Protein AF-A0A3M1X0P4-F1 (afdb_monomer)

Foldseek 3Di:
DEAPLVLLPPADPLLSVLVVVLVVVCVVVVFHKYWPHFADDQVRQVVCVVVVNHDNPDCSVVRFKTFMDGPVVGDDPPLPPVSLVSSCVSCVVSVWDAQCPDPPDRDSRMIGHD

pLDDT: mean 96.02, std 3.32, range [77.56, 98.69]

Nearest PDB structures (foldseek):
  2vo9-assembly3_C  TM=8.238E-01  e=2.666E-07  Listeria phage A500
  6akv-assembly1_A  TM=8.215E-01  e=9.091E-07  Bacillus phage B4
  4mph-assembly1_B  TM=7.972E-01  e=8.709E-06  Bacillus anthracis
  5hnm-assembly3_C  TM=7.858E-01  e=3.845E-05  Enterococcus faecalis V583
  1r44-assembly2_B  TM=6.650E-01  e=5.788E-04  Enterococcus faecium

Secondary structure (DSSP, 8-state):
--B-GGGGTTS-HHHHHHHHHHHHHHHHTT--EEEEE-S--HHHHHHHHTTTSS-TT-GGGGT-EEEEEETTTBS---TT-HHHHHHHHHHHHTT-EEGGG-SSS--TTEEE--

Sequence (114 aa):
MPIGIEKLYGLQPDFRTKVEKIIHEMEMRGWSIRIVWGARTYEENQRLVNKGVASPHSKHLLGKAVDLIDRKTGYTENRDHRFYKDLSELARKYGLIWGGNFRSRWDPCHLEAP

Structure (mmCIF, N/CA/C/O backbone):
data_AF-A0A3M1X0P4-F1
#
_entry.id   AF-A0A3M1X0P4-F1
#
loop_
_atom_site.group_PDB
_atom_site.id
_atom_site.type_symbol
_atom_site.label_atom_id
_atom_site.label_alt_id
_atom_site.label_comp_id
_atom_site.label_asym_id
_atom_site.label_entity_id
_atom_site.label_seq_id
_atom_site.pdbx_PDB_ins_code
_atom_site.Cartn_x
_atom_site.Cartn_y
_atom_site.Cartn_z
_atom_site.occupancy
_atom_site.B_iso_or_equiv
_atom_site.auth_seq_id
_atom_site.auth_comp_id
_atom_site.auth_asym_id
_atom_site.auth_atom_id
_atom_site.pdbx_PDB_model_num
ATOM 1 N N . MET A 1 1 ? -8.336 11.571 7.547 1.00 77.56 1 MET A N 1
ATOM 2 C CA . MET A 1 1 ? -7.440 12.232 6.578 1.00 77.56 1 MET A CA 1
ATOM 3 C C . MET A 1 1 ? -6.114 11.492 6.593 1.00 77.56 1 MET A C 1
ATOM 5 O O . MET A 1 1 ? -5.352 11.636 7.561 1.00 77.56 1 MET A O 1
ATOM 9 N N . PRO A 1 2 ? -5.866 10.684 5.554 1.00 88.38 2 PRO A N 1
ATOM 10 C CA . PRO A 1 2 ? -4.640 9.918 5.419 1.00 88.38 2 PRO A CA 1
ATOM 11 C C . PRO A 1 2 ? -3.447 10.850 5.190 1.00 88.38 2 PRO A C 1
ATOM 13 O O . PRO A 1 2 ? -3.586 11.933 4.623 1.00 88.38 2 PRO A O 1
ATOM 16 N N . ILE A 1 3 ? -2.262 10.420 5.619 1.00 95.56 3 ILE A N 1
ATOM 17 C CA . ILE A 1 3 ? -1.000 11.110 5.308 1.00 95.56 3 ILE A CA 1
ATOM 18 C C . ILE A 1 3 ? -0.298 10.365 4.172 1.00 95.56 3 ILE A C 1
ATOM 20 O O . ILE A 1 3 ? -0.286 9.132 4.159 1.00 95.56 3 ILE A O 1
ATOM 24 N N . GLY A 1 4 ? 0.319 11.107 3.252 1.00 94.56 4 GLY A N 1
ATOM 25 C CA . GLY A 1 4 ? 1.045 10.543 2.116 1.00 94.56 4 GLY A CA 1
ATOM 26 C C . GLY A 1 4 ? 0.199 10.386 0.851 1.00 94.56 4 GLY A C 1
ATOM 27 O O . GLY A 1 4 ? 0.529 9.561 0.006 1.00 94.56 4 GLY A O 1
ATOM 28 N N . ILE A 1 5 ? -0.915 11.117 0.723 1.00 94.69 5 ILE A N 1
ATOM 29 C CA . ILE A 1 5 ? -1.822 11.028 -0.439 1.00 94.69 5 ILE A CA 1
ATOM 30 C C . ILE A 1 5 ? -1.109 11.320 -1.756 1.00 94.69 5 ILE A C 1
ATOM 32 O O . ILE A 1 5 ? -1.417 10.702 -2.773 1.00 94.69 5 ILE A O 1
ATOM 36 N N . GLU A 1 6 ? -0.114 12.198 -1.735 1.00 95.75 6 GLU A N 1
ATOM 37 C CA . GLU A 1 6 ? 0.714 12.504 -2.893 1.00 95.75 6 GLU A CA 1
ATOM 38 C C . GLU A 1 6 ? 1.446 11.275 -3.451 1.00 95.75 6 GLU A C 1
ATOM 40 O O . GLU A 1 6 ? 1.756 11.227 -4.636 1.00 95.75 6 GLU A O 1
ATOM 45 N N . LYS A 1 7 ? 1.660 10.230 -2.644 1.00 95.75 7 LYS A N 1
ATOM 46 C CA . LYS A 1 7 ? 2.278 8.974 -3.099 1.00 95.75 7 LYS A CA 1
ATOM 47 C C . LYS A 1 7 ? 1.344 8.125 -3.954 1.00 95.75 7 LYS A C 1
ATOM 49 O O . LYS A 1 7 ? 1.803 7.183 -4.592 1.00 95.75 7 LYS A O 1
ATOM 54 N N . LEU A 1 8 ? 0.050 8.440 -3.990 1.00 96.25 8 LEU A N 1
ATOM 55 C CA . LEU A 1 8 ? -0.871 7.823 -4.943 1.00 96.25 8 LEU A CA 1
ATOM 56 C C . LEU A 1 8 ? -0.674 8.378 -6.362 1.00 96.25 8 LEU A C 1
ATOM 58 O O . LEU A 1 8 ? -1.148 7.773 -7.326 1.00 96.25 8 LEU A O 1
ATOM 62 N N . TYR A 1 9 ? 0.036 9.502 -6.518 1.00 94.25 9 TYR A N 1
ATOM 63 C CA . TYR A 1 9 ? 0.440 9.986 -7.833 1.00 94.25 9 TYR A CA 1
ATOM 64 C C . TYR A 1 9 ? 1.418 8.999 -8.483 1.00 94.25 9 TYR A C 1
ATOM 66 O O . TYR A 1 9 ? 2.319 8.467 -7.841 1.00 94.25 9 TYR A O 1
ATOM 74 N N . GLY A 1 10 ? 1.206 8.720 -9.770 1.00 93.88 10 GLY A N 1
ATOM 75 C CA . GLY A 1 10 ? 1.980 7.726 -10.521 1.00 93.88 10 GLY A CA 1
ATOM 76 C C . GLY A 1 10 ? 1.480 6.284 -10.385 1.00 93.88 10 GLY A C 1
ATOM 77 O O . GLY A 1 10 ? 1.958 5.413 -11.111 1.00 93.88 10 GLY A O 1
ATOM 78 N N . LEU A 1 11 ? 0.500 6.010 -9.515 1.00 98.00 11 LEU A N 1
ATOM 79 C CA . LEU A 1 11 ? -0.223 4.740 -9.559 1.00 98.00 11 LEU A CA 1
ATOM 80 C C . LEU A 1 11 ? -1.093 4.662 -10.818 1.00 98.00 11 LEU A C 1
ATOM 82 O O . LEU A 1 11 ? -1.638 5.670 -11.273 1.00 98.00 11 LEU A O 1
ATOM 86 N N . GLN A 1 12 ? -1.259 3.456 -11.360 1.00 97.94 12 GLN A N 1
ATOM 87 C CA . GLN A 1 12 ? -2.154 3.244 -12.496 1.00 97.94 12 GLN A CA 1
ATOM 88 C C . GLN A 1 12 ? -3.592 3.636 -12.124 1.00 97.94 12 GLN A C 1
ATOM 90 O O . GLN A 1 12 ? -4.011 3.307 -11.012 1.00 97.94 12 GLN A O 1
ATOM 95 N N . PRO A 1 13 ? -4.363 4.286 -13.017 1.00 97.75 13 PRO A N 1
ATOM 96 C CA . PRO A 1 13 ? -5.668 4.856 -12.673 1.00 97.75 13 PRO A CA 1
ATOM 97 C C . PRO A 1 13 ? -6.620 3.871 -11.981 1.00 97.75 13 PRO A C 1
ATOM 99 O O . PRO A 1 13 ? -7.080 4.138 -10.873 1.00 97.75 13 PRO A O 1
ATOM 102 N N . ASP A 1 14 ? -6.821 2.686 -12.560 1.00 97.56 14 ASP A N 1
ATOM 103 C CA . ASP A 1 14 ? -7.733 1.679 -12.000 1.00 97.56 14 ASP A CA 1
ATOM 104 C C . ASP A 1 14 ? -7.263 1.144 -10.643 1.00 97.56 14 ASP A C 1
ATOM 106 O O . ASP A 1 14 ? -8.065 0.922 -9.731 1.00 97.56 14 ASP A O 1
ATOM 110 N N . PHE A 1 15 ? -5.951 0.941 -10.488 1.00 98.44 15 PHE A N 1
ATOM 111 C CA . PHE A 1 15 ? -5.363 0.514 -9.221 1.00 98.44 15 PHE A CA 1
ATOM 112 C C . PHE A 1 15 ? -5.527 1.604 -8.159 1.00 98.44 15 PHE A C 1
ATOM 114 O O . PHE A 1 15 ? -5.982 1.325 -7.051 1.00 98.44 15 PHE A O 1
ATOM 121 N N . ARG A 1 16 ? -5.243 2.857 -8.520 1.00 98.44 16 ARG A N 1
ATOM 122 C CA . ARG A 1 16 ? -5.390 4.022 -7.650 1.00 98.44 16 ARG A CA 1
ATOM 123 C C . ARG A 1 16 ? -6.818 4.166 -7.139 1.00 98.44 16 ARG A C 1
ATOM 125 O O . ARG A 1 16 ? -7.002 4.286 -5.932 1.00 98.44 16 ARG A O 1
ATOM 132 N N . THR A 1 17 ? -7.822 4.083 -8.013 1.00 98.31 17 THR A N 1
ATOM 133 C CA . THR A 1 17 ? -9.232 4.178 -7.605 1.00 98.31 17 THR A CA 1
ATOM 134 C C . THR A 1 17 ? -9.606 3.097 -6.590 1.00 98.31 17 THR A C 1
ATOM 136 O O . THR A 1 17 ? -10.341 3.363 -5.640 1.00 98.31 17 THR A O 1
ATOM 139 N N . LYS A 1 18 ? -9.095 1.870 -6.747 1.00 98.62 18 LYS A N 1
ATOM 140 C CA . LYS A 1 18 ? -9.312 0.795 -5.766 1.00 98.62 18 LYS A CA 1
ATOM 141 C C . LYS A 1 18 ? -8.617 1.094 -4.439 1.00 98.62 18 LYS A C 1
ATOM 143 O O . LYS A 1 18 ? -9.233 0.937 -3.390 1.00 98.62 18 LYS A O 1
ATOM 148 N N . VAL A 1 19 ? -7.371 1.565 -4.477 1.00 98.50 19 VAL A N 1
ATOM 149 C CA . VAL A 1 19 ? -6.611 1.950 -3.277 1.00 98.50 19 VAL A CA 1
ATOM 150 C C . VAL A 1 19 ? -7.305 3.083 -2.518 1.00 98.50 19 VAL A C 1
ATOM 152 O O . VAL A 1 19 ? -7.449 2.992 -1.304 1.00 98.50 19 VAL A O 1
ATOM 155 N N . GLU A 1 20 ? -7.805 4.110 -3.205 1.00 98.38 20 GLU A N 1
ATOM 156 C CA . GLU A 1 20 ? -8.547 5.219 -2.587 1.00 98.38 20 GLU A CA 1
ATOM 157 C C . GLU A 1 20 ? -9.810 4.723 -1.864 1.00 98.38 20 GLU A C 1
ATOM 159 O O . GLU A 1 20 ? -10.065 5.123 -0.726 1.00 98.38 20 GLU A O 1
ATOM 164 N N . LYS A 1 21 ? -10.552 3.781 -2.465 1.00 98.56 21 LYS A N 1
ATOM 165 C CA . LYS A 1 21 ? -11.707 3.138 -1.817 1.00 98.56 21 LYS A CA 1
ATOM 166 C C . LYS A 1 21 ? -11.311 2.330 -0.579 1.00 98.56 21 LYS A C 1
ATOM 168 O O . LYS A 1 21 ? -11.985 2.424 0.444 1.00 98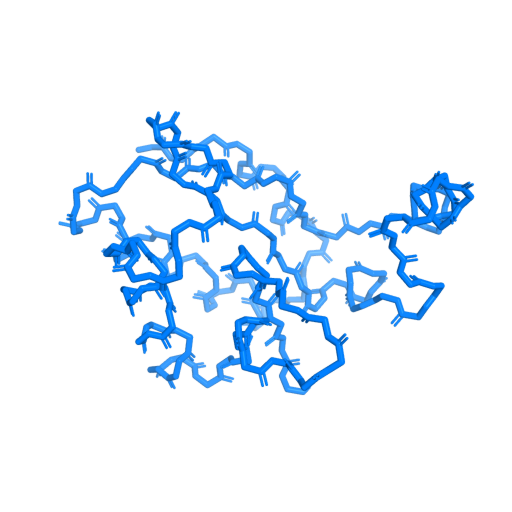.56 21 LYS A O 1
ATOM 173 N N . ILE A 1 22 ? -10.209 1.579 -0.644 1.00 98.62 22 ILE A N 1
ATOM 174 C CA . ILE A 1 22 ? -9.679 0.837 0.511 1.00 98.62 22 ILE A CA 1
ATOM 175 C C . ILE A 1 22 ? -9.299 1.795 1.639 1.00 98.62 22 ILE A C 1
ATOM 177 O O . ILE A 1 22 ? -9.694 1.569 2.778 1.00 98.62 22 ILE A O 1
ATOM 181 N N . ILE A 1 23 ? -8.565 2.869 1.338 1.00 98.50 23 ILE A N 1
ATOM 182 C CA . ILE A 1 23 ? -8.155 3.865 2.336 1.00 98.50 23 ILE A CA 1
ATOM 183 C C . ILE A 1 23 ? -9.385 4.473 3.008 1.00 98.50 23 ILE A C 1
ATOM 185 O O . ILE A 1 23 ? -9.437 4.536 4.234 1.00 98.50 23 ILE A O 1
ATOM 189 N N . HIS A 1 24 ? -10.386 4.866 2.218 1.00 98.31 24 HIS A N 1
ATOM 190 C CA . HIS A 1 24 ? -11.632 5.414 2.739 1.00 98.31 24 HIS A CA 1
ATOM 191 C C . HIS A 1 24 ? -12.351 4.430 3.676 1.00 98.31 24 HIS A C 1
ATOM 193 O O . HIS A 1 24 ? -12.716 4.799 4.790 1.00 98.31 24 HIS A O 1
ATOM 199 N N . GLU A 1 25 ? -12.502 3.163 3.280 1.00 98.56 25 GLU A N 1
ATOM 200 C CA . GLU A 1 25 ? -13.131 2.147 4.133 1.00 98.56 25 GLU A CA 1
ATOM 201 C C . GLU A 1 25 ? -12.324 1.836 5.395 1.00 98.56 25 GLU A C 1
ATOM 203 O O . GLU A 1 25 ? -12.909 1.650 6.461 1.00 98.56 25 GLU A O 1
ATOM 208 N N . MET A 1 26 ? -10.993 1.817 5.311 1.00 98.38 26 MET A N 1
ATOM 209 C CA . MET A 1 26 ? -10.142 1.655 6.488 1.00 98.38 26 MET A CA 1
ATOM 210 C C . MET A 1 26 ? -10.322 2.822 7.468 1.00 98.38 26 MET A C 1
ATOM 212 O O . MET A 1 26 ? -10.447 2.586 8.670 1.00 98.38 26 MET A O 1
ATOM 216 N N . GLU A 1 27 ? -10.393 4.065 6.979 1.00 97.81 27 GLU A N 1
ATOM 217 C CA . GLU A 1 27 ? -10.675 5.228 7.833 1.00 97.81 27 GLU A CA 1
ATOM 218 C C . GLU A 1 27 ? -12.077 5.156 8.458 1.00 97.81 27 GLU A C 1
ATOM 220 O O . GLU A 1 27 ? -12.219 5.425 9.652 1.00 97.81 27 GLU A O 1
ATOM 225 N N . MET A 1 28 ? -13.098 4.708 7.715 1.00 98.00 28 MET A N 1
ATOM 226 C CA . MET A 1 28 ? -14.442 4.474 8.271 1.00 98.00 28 MET A CA 1
ATOM 227 C C . MET A 1 28 ? -14.455 3.398 9.368 1.00 98.00 28 MET A C 1
ATOM 229 O O . MET A 1 28 ? -15.259 3.474 10.294 1.00 98.00 28 MET A O 1
ATOM 233 N N . ARG A 1 29 ? -13.545 2.416 9.307 1.00 97.75 29 ARG A N 1
ATOM 234 C CA . ARG A 1 29 ? -13.346 1.399 10.359 1.00 97.75 29 ARG A CA 1
ATOM 235 C C . ARG A 1 29 ? -12.550 1.917 11.568 1.00 97.75 29 ARG A C 1
ATOM 237 O O . ARG A 1 29 ? -12.324 1.160 12.511 1.00 97.75 29 ARG A O 1
ATOM 244 N N . GLY A 1 30 ? -12.144 3.189 11.565 1.00 97.62 30 GLY A N 1
ATOM 245 C CA . GLY A 1 30 ? -11.434 3.845 12.666 1.00 97.62 30 GLY A CA 1
ATOM 246 C C . GLY A 1 30 ? -9.907 3.800 12.565 1.00 97.62 30 GLY A C 1
ATOM 247 O O . GLY A 1 30 ? -9.223 4.212 13.509 1.00 97.62 30 GLY A O 1
ATOM 248 N N . TRP A 1 31 ? -9.354 3.325 11.445 1.00 98.06 31 TRP A N 1
ATOM 249 C CA . TRP A 1 31 ? -7.910 3.330 11.216 1.00 98.06 31 TRP A CA 1
ATOM 250 C C . TRP A 1 31 ? -7.407 4.713 10.812 1.00 98.06 31 TRP A C 1
ATOM 252 O O . TRP A 1 31 ? -8.098 5.504 10.174 1.00 98.06 31 TRP A O 1
ATOM 262 N N . SER A 1 32 ? -6.166 5.015 11.177 1.00 97.50 32 SER A N 1
ATOM 263 C CA . SER A 1 32 ? -5.493 6.254 10.807 1.00 97.50 32 SER A CA 1
ATOM 264 C C . SER A 1 32 ? -4.441 5.951 9.752 1.00 97.50 32 SER A C 1
ATOM 266 O O . SER A 1 32 ? -3.328 5.577 10.094 1.00 97.50 32 SER A O 1
ATOM 268 N N . ILE A 1 33 ? -4.765 6.112 8.472 1.00 98.31 33 ILE A N 1
ATOM 269 C CA . ILE A 1 33 ? -3.910 5.592 7.399 1.00 98.31 33 ILE A CA 1
ATOM 270 C C . ILE A 1 33 ? -2.704 6.494 7.111 1.00 98.31 33 ILE A C 1
ATOM 272 O O . ILE A 1 33 ? -2.808 7.721 7.011 1.00 98.31 33 ILE A O 1
ATOM 276 N N . ARG A 1 34 ? -1.543 5.863 6.923 1.00 98.31 34 ARG A N 1
ATOM 277 C CA . ARG A 1 34 ? -0.365 6.449 6.279 1.00 98.31 34 ARG A CA 1
ATOM 278 C C . ARG A 1 34 ? 0.026 5.612 5.069 1.00 98.31 34 ARG A C 1
ATOM 280 O O . ARG A 1 34 ? 0.203 4.401 5.180 1.00 98.31 34 ARG A O 1
ATOM 287 N N . ILE A 1 35 ? 0.219 6.288 3.942 1.00 98.25 35 ILE A N 1
ATOM 288 C CA . ILE A 1 35 ? 0.784 5.705 2.728 1.00 98.25 35 ILE A CA 1
ATOM 289 C C . ILE A 1 35 ? 2.303 5.845 2.825 1.00 98.25 35 ILE A C 1
ATOM 291 O O . ILE A 1 35 ? 2.839 6.955 2.885 1.00 98.25 35 ILE A O 1
ATOM 295 N N . VAL A 1 36 ? 3.009 4.722 2.903 1.00 97.00 36 VAL A N 1
ATOM 296 C CA . VAL A 1 36 ? 4.474 4.718 3.033 1.00 97.00 36 VAL A CA 1
ATOM 297 C C . VAL A 1 36 ? 5.114 4.799 1.652 1.00 97.00 36 VAL A C 1
ATOM 299 O O . VAL A 1 36 ? 5.947 5.677 1.392 1.00 97.00 36 VAL A O 1
ATOM 302 N N . TRP A 1 37 ? 4.664 3.927 0.752 1.00 97.00 37 TRP A N 1
ATOM 303 C CA . TRP A 1 37 ? 5.145 3.816 -0.617 1.00 97.00 37 TRP A CA 1
ATOM 304 C C . TRP A 1 37 ? 3.975 3.734 -1.584 1.00 97.00 37 TRP A C 1
ATOM 306 O O . TRP A 1 37 ? 2.995 3.051 -1.313 1.00 97.00 37 TRP A O 1
ATOM 316 N N . GLY A 1 38 ? 4.106 4.410 -2.720 1.00 96.81 38 GLY A N 1
ATOM 317 C CA . GLY A 1 38 ? 3.246 4.233 -3.886 1.00 96.8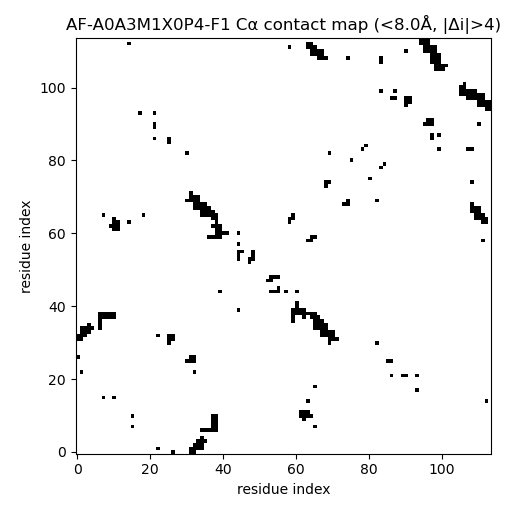1 38 GLY A CA 1
ATOM 318 C C . GLY A 1 38 ? 4.108 3.896 -5.093 1.00 96.81 38 GLY A C 1
ATOM 319 O O . GLY A 1 38 ? 4.950 3.001 -4.998 1.00 96.81 38 GLY A O 1
ATOM 320 N N . ALA A 1 39 ? 3.965 4.621 -6.201 1.00 96.62 39 ALA A N 1
ATOM 321 C CA . ALA A 1 39 ? 4.887 4.460 -7.323 1.00 96.62 39 ALA A CA 1
ATOM 322 C C . ALA A 1 39 ? 6.329 4.802 -6.901 1.00 96.62 39 ALA A C 1
ATOM 324 O O . ALA A 1 39 ? 6.555 5.716 -6.106 1.00 96.62 39 ALA A O 1
ATOM 325 N N . ARG A 1 40 ? 7.300 4.043 -7.416 1.00 95.81 40 ARG A N 1
ATOM 326 C CA . ARG A 1 40 ? 8.732 4.280 -7.196 1.00 95.81 40 ARG A CA 1
ATOM 327 C C . ARG A 1 40 ? 9.439 4.475 -8.524 1.00 95.81 40 ARG A C 1
ATOM 329 O O . ARG A 1 40 ? 9.168 3.764 -9.489 1.00 95.81 40 ARG A O 1
ATOM 336 N N . THR A 1 41 ? 10.395 5.389 -8.543 1.00 95.50 41 THR A N 1
ATOM 337 C CA . THR A 1 41 ? 11.387 5.488 -9.613 1.00 95.50 41 THR A CA 1
ATOM 338 C C . THR A 1 41 ? 12.373 4.321 -9.543 1.00 95.50 41 THR A C 1
ATOM 340 O O . THR A 1 41 ? 12.531 3.661 -8.508 1.00 95.50 41 THR A O 1
ATOM 343 N N . TYR A 1 42 ? 13.081 4.086 -10.650 1.00 95.94 42 TYR A N 1
ATOM 344 C CA . TYR A 1 42 ? 14.163 3.104 -10.696 1.00 95.94 42 TYR A CA 1
ATOM 345 C C . TYR A 1 42 ? 15.226 3.375 -9.624 1.00 95.94 42 TYR A C 1
ATOM 347 O O . TYR A 1 42 ? 15.609 2.464 -8.894 1.00 95.94 42 TYR A O 1
ATOM 355 N N . GLU A 1 43 ? 15.650 4.630 -9.468 1.00 96.56 43 GLU A N 1
ATOM 356 C CA . GLU A 1 43 ? 16.683 5.015 -8.503 1.00 96.56 43 GLU A CA 1
ATOM 357 C C . GLU A 1 43 ? 16.257 4.769 -7.053 1.00 96.56 43 GLU A C 1
ATOM 359 O O . GLU A 1 43 ? 17.038 4.247 -6.256 1.00 96.56 43 GLU A O 1
ATOM 364 N N . GLU A 1 44 ? 15.017 5.107 -6.693 1.00 95.50 44 GLU A N 1
ATOM 365 C CA . GLU A 1 44 ? 14.479 4.827 -5.358 1.00 95.50 44 GLU A CA 1
ATOM 366 C C . GLU A 1 44 ? 14.434 3.325 -5.083 1.00 95.50 44 GLU A C 1
ATOM 368 O O . GLU A 1 44 ? 14.837 2.875 -4.006 1.00 95.50 44 GLU A O 1
ATOM 373 N N . ASN A 1 45 ? 13.982 2.530 -6.059 1.00 96.50 45 ASN A N 1
ATOM 374 C CA . ASN A 1 45 ? 13.970 1.080 -5.916 1.00 96.50 45 ASN A CA 1
ATOM 375 C C . ASN A 1 45 ? 15.389 0.519 -5.802 1.00 96.50 45 ASN A C 1
ATOM 377 O O . ASN A 1 45 ? 15.627 -0.301 -4.922 1.00 96.50 45 ASN A O 1
ATOM 381 N N . GLN A 1 46 ? 16.340 1.000 -6.604 1.00 97.12 46 GLN A N 1
ATOM 382 C CA . GLN A 1 46 ? 17.727 0.544 -6.556 1.00 97.12 46 GLN A CA 1
ATOM 383 C C . G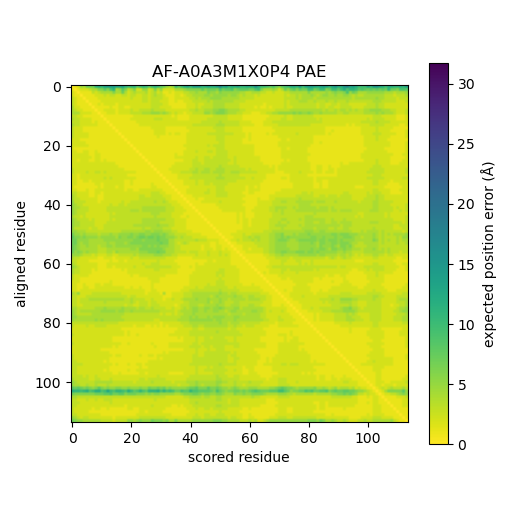LN A 1 46 ? 18.370 0.821 -5.192 1.00 97.12 46 GLN A C 1
ATOM 385 O O . GLN A 1 46 ? 19.037 -0.052 -4.639 1.00 97.12 46 GLN A O 1
ATOM 390 N N . ARG A 1 47 ? 18.116 1.990 -4.587 1.00 96.75 47 ARG A N 1
ATOM 391 C CA . ARG A 1 47 ? 18.585 2.291 -3.220 1.00 96.75 47 ARG A CA 1
ATOM 392 C C . ARG A 1 47 ? 18.038 1.300 -2.189 1.00 96.75 47 ARG A C 1
ATOM 394 O O . ARG A 1 47 ? 18.732 0.984 -1.228 1.00 96.75 47 ARG A O 1
ATOM 401 N N . LEU A 1 48 ? 16.810 0.820 -2.370 1.00 94.06 48 LEU A N 1
ATOM 402 C CA . LEU A 1 48 ? 16.171 -0.158 -1.484 1.00 94.06 48 LEU A CA 1
ATOM 403 C C . LEU A 1 48 ? 16.645 -1.594 -1.759 1.00 94.06 48 LEU A C 1
ATOM 405 O O . LEU A 1 48 ? 16.837 -2.362 -0.819 1.00 94.06 48 LEU A O 1
ATOM 409 N N . VAL A 1 49 ? 16.903 -1.939 -3.020 1.00 95.19 49 VAL A N 1
ATOM 410 C CA . VAL A 1 49 ? 17.529 -3.210 -3.419 1.00 95.19 49 VAL A CA 1
ATOM 411 C C . VAL A 1 49 ? 18.932 -3.320 -2.826 1.00 95.19 49 VAL A C 1
ATOM 413 O O . VAL A 1 49 ? 19.247 -4.327 -2.203 1.00 95.19 49 VAL A O 1
ATOM 416 N N . ASN A 1 50 ? 19.739 -2.258 -2.907 1.00 95.94 50 ASN A N 1
ATOM 417 C CA . ASN A 1 50 ? 21.089 -2.223 -2.330 1.00 95.94 50 ASN A CA 1
ATOM 418 C C . ASN A 1 50 ? 21.089 -2.383 -0.799 1.00 95.94 50 ASN A C 1
ATOM 420 O O . ASN A 1 50 ? 22.084 -2.807 -0.223 1.00 95.94 50 ASN A O 1
ATOM 424 N N . LYS A 1 51 ? 19.973 -2.051 -0.140 1.00 94.25 51 LYS A N 1
ATOM 425 C CA . LYS A 1 51 ? 19.759 -2.260 1.300 1.00 94.25 51 LYS A CA 1
ATOM 426 C C . LYS A 1 51 ? 19.157 -3.632 1.631 1.00 94.25 51 LYS A C 1
ATOM 428 O O . LYS A 1 51 ? 18.904 -3.905 2.798 1.00 94.25 51 LYS A O 1
ATOM 433 N N . GLY A 1 52 ? 18.867 -4.465 0.630 1.00 90.81 52 GLY A N 1
ATOM 434 C CA . GLY A 1 52 ? 18.243 -5.778 0.806 1.00 90.81 52 GLY A CA 1
ATOM 435 C C . GLY A 1 52 ? 16.759 -5.741 1.188 1.00 90.81 52 GLY A C 1
ATOM 436 O O . GLY A 1 52 ? 16.211 -6.763 1.587 1.00 90.81 52 GLY A O 1
ATOM 437 N N . VAL A 1 53 ? 16.082 -4.589 1.076 1.00 88.88 53 VAL A N 1
ATOM 438 C CA . VAL A 1 53 ? 14.688 -4.431 1.541 1.00 88.88 53 VAL A CA 1
ATOM 439 C C . VAL A 1 53 ? 13.651 -4.484 0.419 1.00 88.88 53 VAL A C 1
ATOM 441 O O . VAL A 1 53 ? 12.465 -4.658 0.702 1.00 88.88 53 VAL A O 1
ATOM 444 N N . ALA A 1 54 ? 14.062 -4.395 -0.848 1.00 90.81 54 ALA A N 1
ATOM 445 C CA . ALA A 1 54 ? 13.174 -4.455 -2.012 1.00 90.81 54 ALA A CA 1
ATOM 446 C C . ALA A 1 54 ? 13.694 -5.402 -3.103 1.00 90.81 54 ALA A C 1
ATOM 448 O O . ALA A 1 54 ? 14.882 -5.702 -3.168 1.00 90.81 54 ALA A O 1
ATOM 449 N N . SER A 1 55 ? 12.788 -5.836 -3.982 1.00 90.50 55 SER A N 1
ATOM 450 C CA . SER A 1 55 ? 13.115 -6.590 -5.197 1.00 90.50 55 SER A CA 1
ATOM 451 C C . SER A 1 55 ? 13.451 -5.647 -6.365 1.00 90.50 55 SER A C 1
ATOM 453 O O . SER A 1 55 ? 12.793 -4.609 -6.509 1.00 90.50 55 SER A O 1
ATOM 455 N N . PRO A 1 56 ? 14.404 -6.001 -7.251 1.00 92.19 56 PRO A N 1
ATOM 456 C CA . PRO A 1 56 ? 14.654 -5.254 -8.488 1.00 92.19 56 PRO A CA 1
ATOM 457 C C . PRO A 1 56 ? 13.442 -5.243 -9.433 1.00 92.19 56 PRO A C 1
ATOM 459 O O . PRO A 1 56 ? 13.298 -4.318 -10.223 1.00 92.19 56 PRO A O 1
ATOM 462 N N . HIS A 1 57 ? 12.528 -6.209 -9.303 1.00 91.31 57 HIS A N 1
ATOM 463 C CA . HIS A 1 57 ? 11.321 -6.339 -10.128 1.00 91.31 57 HIS A CA 1
ATOM 464 C C . HIS A 1 57 ? 10.042 -5.937 -9.374 1.00 91.31 57 HIS A C 1
ATOM 466 O O . HIS A 1 57 ? 8.977 -6.521 -9.561 1.00 91.31 57 HIS A O 1
ATOM 472 N N . SER A 1 58 ? 10.149 -4.960 -8.472 1.00 93.31 58 SER A N 1
ATOM 473 C CA . SER A 1 58 ? 9.040 -4.495 -7.637 1.00 93.31 58 SER A CA 1
ATOM 474 C C . SER A 1 58 ? 7.871 -3.919 -8.451 1.00 93.31 58 SER A C 1
ATOM 476 O O . SER A 1 58 ? 8.067 -3.059 -9.308 1.00 93.31 58 SER A O 1
ATOM 478 N N . LYS A 1 59 ? 6.628 -4.289 -8.105 1.00 96.44 59 LYS A N 1
ATOM 479 C CA . LYS A 1 59 ? 5.396 -3.726 -8.700 1.00 96.44 59 LYS A CA 1
ATOM 480 C C . LYS A 1 59 ? 5.227 -2.222 -8.444 1.00 96.44 59 LYS A C 1
ATOM 482 O O . 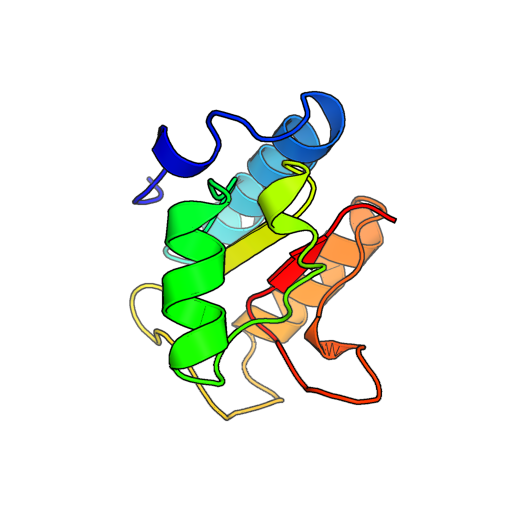LYS A 1 59 ? 4.502 -1.558 -9.187 1.00 96.44 59 LYS A O 1
ATOM 487 N N . HIS A 1 60 ? 5.936 -1.658 -7.463 1.00 97.62 60 HIS A N 1
ATOM 488 C CA . HIS A 1 60 ? 5.977 -0.208 -7.250 1.00 97.62 60 HIS A CA 1
ATOM 489 C C . HIS A 1 60 ? 6.593 0.540 -8.440 1.00 97.62 60 HIS A C 1
ATOM 491 O O . HIS A 1 60 ? 6.175 1.659 -8.722 1.00 97.62 60 HIS A O 1
ATOM 497 N N . LEU A 1 61 ? 7.528 -0.081 -9.174 1.00 97.44 61 LEU A N 1
ATOM 498 C CA . LEU A 1 61 ? 8.109 0.497 -10.396 1.00 97.44 61 LEU A CA 1
ATOM 499 C C . LEU A 1 61 ? 7.077 0.663 -11.516 1.00 97.44 61 LEU A C 1
ATOM 501 O O . LEU A 1 61 ? 7.252 1.481 -12.410 1.00 97.44 61 LEU A O 1
ATOM 505 N N . LEU A 1 62 ? 6.003 -0.127 -11.473 1.00 97.06 62 LEU A N 1
ATOM 506 C CA . LEU A 1 62 ? 4.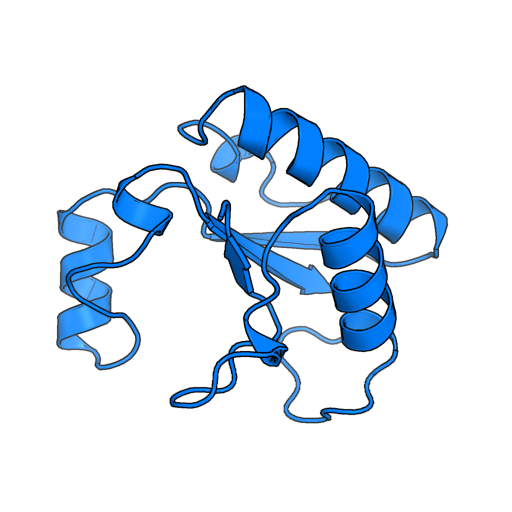948 -0.137 -12.483 1.00 97.06 62 LEU A CA 1
ATOM 507 C C . LEU A 1 62 ? 3.726 0.696 -12.066 1.00 97.06 62 LEU A C 1
ATOM 509 O O . LEU A 1 62 ? 2.711 0.671 -12.763 1.00 97.06 62 LEU A O 1
ATOM 513 N N . GLY A 1 63 ? 3.778 1.362 -10.904 1.00 97.50 63 GLY A N 1
ATOM 514 C CA . GLY A 1 63 ? 2.617 2.039 -10.319 1.00 97.50 63 GLY A CA 1
ATOM 515 C C . GLY A 1 63 ? 1.487 1.072 -9.942 1.00 97.50 63 GLY A C 1
ATOM 516 O O . GLY A 1 63 ? 0.318 1.455 -9.936 1.00 97.50 63 GLY A O 1
ATOM 517 N N . LYS A 1 64 ? 1.822 -0.196 -9.676 1.00 98.38 64 LYS A N 1
ATOM 518 C CA . LYS A 1 64 ? 0.872 -1.288 -9.407 1.00 98.38 64 LYS A CA 1
ATOM 519 C C . LYS A 1 64 ? 0.907 -1.782 -7.962 1.00 98.38 64 LYS A C 1
ATOM 521 O O . LYS A 1 64 ? 0.342 -2.834 -7.689 1.00 98.38 64 LYS A O 1
ATOM 526 N N . ALA A 1 65 ? 1.585 -1.072 -7.063 1.00 98.25 65 ALA A N 1
ATOM 527 C CA . ALA A 1 65 ? 1.653 -1.433 -5.654 1.00 98.25 65 ALA A CA 1
ATOM 528 C C . ALA A 1 65 ? 1.636 -0.215 -4.729 1.00 98.25 65 ALA A C 1
ATOM 530 O O . ALA A 1 65 ? 2.037 0.883 -5.125 1.00 98.25 65 ALA A O 1
ATOM 531 N N . VAL A 1 66 ? 1.167 -0.426 -3.502 1.00 98.56 66 VAL A N 1
ATOM 532 C CA . VAL A 1 66 ? 1.116 0.573 -2.433 1.00 98.56 66 VAL A CA 1
ATOM 533 C C . VAL A 1 66 ? 1.356 -0.099 -1.081 1.00 98.56 66 VAL A C 1
ATOM 535 O O . VAL A 1 66 ? 0.871 -1.203 -0.850 1.00 98.56 66 VAL A O 1
ATOM 538 N N . ASP A 1 67 ? 2.044 0.603 -0.183 1.00 98.19 67 ASP A N 1
ATOM 539 C CA . ASP A 1 67 ? 2.237 0.180 1.204 1.00 98.19 67 ASP A CA 1
ATOM 540 C C . ASP A 1 67 ? 1.436 1.068 2.151 1.00 98.19 67 ASP A C 1
ATOM 542 O O . ASP A 1 67 ? 1.646 2.288 2.206 1.00 98.19 67 ASP A O 1
ATOM 546 N N . LEU A 1 68 ? 0.545 0.450 2.927 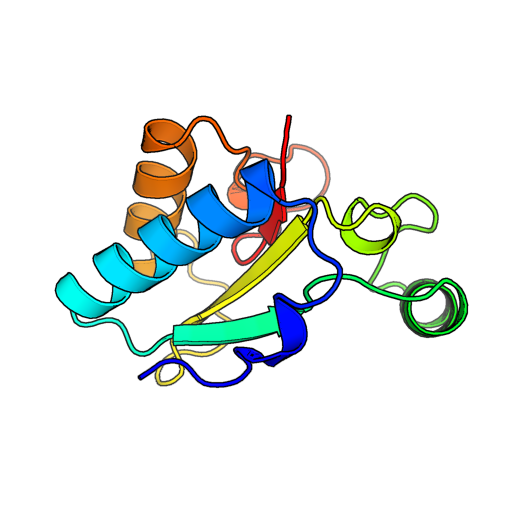1.00 98.38 68 LEU A N 1
ATOM 547 C CA . LEU A 1 68 ? -0.332 1.119 3.884 1.00 98.38 68 LEU A CA 1
ATOM 548 C C . LEU A 1 68 ? -0.059 0.636 5.309 1.00 98.38 68 LEU A C 1
ATOM 550 O O . LEU A 1 68 ? 0.013 -0.564 5.574 1.00 98.38 68 LEU A O 1
ATOM 554 N N . ILE A 1 69 ? 0.019 1.579 6.245 1.00 98.31 69 ILE A N 1
ATOM 555 C CA . ILE A 1 69 ? 0.121 1.294 7.681 1.00 98.31 69 ILE A CA 1
ATOM 556 C C . ILE A 1 69 ? -0.883 2.132 8.471 1.00 98.31 69 ILE A C 1
ATOM 558 O O . ILE A 1 69 ? -1.291 3.213 8.034 1.00 98.31 69 ILE A O 1
ATOM 562 N N . ASP A 1 70 ? -1.247 1.656 9.659 1.00 97.94 70 ASP A N 1
ATOM 563 C CA . ASP A 1 70 ? -1.889 2.505 10.657 1.00 97.94 70 ASP A CA 1
ATOM 564 C C . ASP A 1 70 ? -0.842 3.415 11.311 1.00 97.94 70 ASP A C 1
ATOM 566 O O . ASP A 1 70 ? 0.266 2.990 11.626 1.00 97.94 70 ASP A O 1
ATOM 570 N N . ARG A 1 71 ? -1.178 4.682 11.539 1.00 96.69 71 ARG A N 1
ATOM 571 C CA . ARG A 1 71 ? -0.267 5.663 12.143 1.00 96.69 71 ARG A CA 1
ATOM 572 C C . ARG A 1 71 ? 0.000 5.394 13.616 1.00 96.69 71 ARG A C 1
ATOM 574 O O . ARG A 1 71 ? 1.045 5.821 14.095 1.00 96.69 71 ARG A O 1
ATOM 581 N N . LYS A 1 72 ? -0.936 4.766 14.336 1.00 95.69 72 LYS A N 1
ATOM 582 C CA . LYS A 1 72 ? -0.773 4.508 15.772 1.00 95.69 72 LYS A CA 1
ATOM 583 C C . LYS A 1 72 ? 0.128 3.300 15.985 1.00 95.69 72 LYS A C 1
ATOM 585 O O . LYS A 1 72 ? 1.059 3.379 16.776 1.00 95.69 72 LYS A O 1
ATOM 590 N N . THR A 1 73 ? -0.130 2.217 15.254 1.00 95.25 73 THR A N 1
ATOM 591 C CA . THR A 1 73 ? 0.662 0.985 15.366 1.00 95.25 73 THR A CA 1
ATOM 592 C C . THR A 1 73 ? 1.961 1.035 14.558 1.00 95.25 73 THR A C 1
ATOM 594 O O . THR A 1 73 ? 2.970 0.479 14.978 1.00 95.25 73 THR A O 1
ATOM 597 N N . GLY A 1 74 ? 1.963 1.690 13.398 1.00 96.19 74 GLY A N 1
ATOM 598 C CA . GLY A 1 74 ? 3.071 1.622 12.451 1.00 96.19 74 GLY A CA 1
ATOM 599 C C . GLY A 1 74 ? 3.214 0.229 11.831 1.00 96.19 74 GLY A C 1
ATOM 600 O O . GLY A 1 74 ? 2.224 -0.443 11.532 1.00 96.19 74 GLY A O 1
ATOM 601 N N . TYR A 1 75 ? 4.459 -0.201 11.629 1.00 94.38 75 TYR A N 1
ATOM 602 C CA . TYR A 1 75 ? 4.768 -1.583 11.262 1.00 94.38 75 TYR A CA 1
ATOM 603 C C . TYR A 1 75 ? 4.655 -2.482 12.491 1.00 94.38 75 TYR A C 1
ATOM 605 O O . TYR A 1 75 ? 5.168 -2.138 13.554 1.00 94.38 75 TYR A O 1
ATOM 613 N N . THR A 1 76 ? 4.028 -3.648 12.351 1.00 93.62 76 THR A N 1
ATOM 614 C CA . THR A 1 76 ? 3.948 -4.628 13.435 1.00 93.62 76 THR A CA 1
ATOM 615 C C . THR A 1 76 ? 4.196 -6.038 12.925 1.00 93.62 76 THR A C 1
ATOM 617 O O . THR A 1 76 ? 3.758 -6.414 11.842 1.00 93.62 76 THR A O 1
ATOM 620 N N . GLU A 1 77 ? 4.885 -6.835 13.735 1.00 92.56 77 GLU A N 1
ATOM 621 C CA . GLU A 1 77 ? 5.116 -8.257 13.471 1.00 92.56 77 GLU A CA 1
ATOM 622 C C . GLU A 1 77 ? 3.936 -9.135 13.917 1.00 92.56 77 GLU A C 1
ATOM 624 O O . GLU A 1 77 ? 3.897 -10.333 13.632 1.00 92.56 77 GLU A O 1
ATOM 629 N N . ASN A 1 78 ? 2.936 -8.546 14.587 1.00 94.88 78 ASN A N 1
ATOM 630 C CA . ASN A 1 78 ? 1.730 -9.252 14.992 1.00 94.88 78 ASN A CA 1
ATOM 631 C C . ASN A 1 78 ? 0.874 -9.599 13.762 1.00 94.88 78 ASN A C 1
ATOM 633 O O . ASN A 1 78 ? 0.102 -8.779 13.259 1.00 94.88 78 ASN A O 1
ATOM 637 N N . ARG A 1 79 ? 0.979 -10.850 13.310 1.00 93.75 79 ARG A N 1
ATOM 638 C CA . ARG A 1 79 ? 0.235 -11.385 12.158 1.00 93.75 79 ARG A CA 1
ATOM 639 C C . ARG A 1 79 ? -1.280 -11.341 12.337 1.00 93.75 79 ARG A C 1
ATOM 641 O O . ARG A 1 79 ? -2.011 -11.244 11.356 1.00 93.75 79 ARG A O 1
ATOM 648 N N . ASP A 1 80 ? -1.739 -11.370 13.582 1.00 94.50 80 ASP A N 1
ATOM 649 C CA . ASP A 1 80 ? -3.150 -11.344 13.947 1.00 94.50 80 ASP A CA 1
ATOM 650 C C . ASP A 1 80 ? -3.711 -9.940 14.157 1.00 94.50 80 ASP A C 1
ATOM 652 O O . ASP A 1 80 ? -4.899 -9.799 14.477 1.00 94.50 80 ASP A O 1
ATOM 656 N N . HIS A 1 81 ? -2.887 -8.905 13.966 1.00 97.00 81 HIS A N 1
ATOM 657 C CA . HIS A 1 81 ? -3.296 -7.526 14.169 1.00 97.00 81 HIS A CA 1
ATOM 658 C C . HIS A 1 81 ? -4.503 -7.182 13.288 1.00 97.00 81 HIS A C 1
ATOM 660 O O . HIS A 1 81 ? -4.505 -7.399 12.073 1.00 97.00 81 HIS A O 1
ATOM 666 N N . ARG A 1 82 ? -5.540 -6.603 13.904 1.00 97.75 82 ARG A N 1
ATOM 667 C CA . ARG A 1 82 ? -6.830 -6.334 13.249 1.00 97.75 82 ARG A CA 1
ATOM 668 C C . ARG A 1 82 ? -6.686 -5.494 11.975 1.00 97.75 82 ARG A C 1
ATOM 670 O O . ARG A 1 82 ? -7.370 -5.774 11.001 1.00 97.75 82 ARG A O 1
ATOM 677 N N . PHE A 1 83 ? -5.746 -4.545 11.956 1.00 98.19 83 PHE A N 1
ATOM 678 C CA . PHE A 1 83 ? -5.432 -3.746 10.765 1.00 98.19 83 PHE A CA 1
ATOM 679 C C . PHE A 1 83 ? -5.146 -4.615 9.532 1.00 98.19 83 PHE A C 1
ATOM 681 O O . PHE A 1 83 ? -5.686 -4.361 8.463 1.00 98.19 83 PHE A O 1
ATOM 688 N N . TYR A 1 84 ? -4.338 -5.668 9.681 1.00 97.88 84 TYR A N 1
ATOM 689 C CA . TYR A 1 84 ? -3.983 -6.560 8.578 1.00 97.88 84 TYR A CA 1
ATOM 690 C C . TYR A 1 84 ? -5.145 -7.459 8.158 1.00 97.88 84 TYR A C 1
ATOM 692 O O . TYR A 1 84 ? -5.297 -7.746 6.972 1.00 97.88 84 TYR A O 1
ATOM 700 N N . LYS A 1 85 ? -6.005 -7.853 9.104 1.00 97.88 85 LYS A N 1
ATOM 701 C CA . LYS A 1 85 ? -7.244 -8.590 8.810 1.00 97.88 85 LYS A CA 1
ATOM 702 C C . LYS A 1 85 ? -8.200 -7.742 7.967 1.00 97.88 85 LYS A C 1
ATOM 704 O O . LYS A 1 85 ? -8.641 -8.206 6.917 1.00 97.88 85 LYS A O 1
ATOM 709 N N . ASP A 1 86 ? -8.433 -6.494 8.377 1.00 98.38 86 ASP A N 1
ATOM 710 C CA . ASP A 1 86 ? -9.258 -5.530 7.639 1.00 98.38 86 ASP A CA 1
ATOM 711 C C . ASP A 1 86 ? -8.655 -5.221 6.254 1.00 98.38 86 ASP A C 1
ATOM 713 O O . ASP A 1 86 ? -9.357 -5.250 5.243 1.00 98.38 86 ASP A O 1
ATOM 717 N N . LEU A 1 87 ? -7.337 -5.002 6.180 1.00 98.31 87 LEU A N 1
ATOM 718 C CA . LEU A 1 87 ? -6.641 -4.724 4.921 1.00 98.31 87 LEU A CA 1
ATOM 719 C C . LEU A 1 87 ? -6.729 -5.905 3.940 1.00 98.31 87 LEU A C 1
ATOM 721 O O . LEU A 1 87 ? -7.028 -5.711 2.764 1.00 98.31 87 LEU A O 1
ATOM 725 N N . SER A 1 88 ? -6.516 -7.130 4.426 1.00 98.25 88 SER A N 1
ATOM 726 C CA . SER A 1 88 ? -6.630 -8.366 3.642 1.00 98.25 88 SER A CA 1
ATOM 727 C C . SER A 1 88 ? -8.054 -8.595 3.127 1.00 98.25 88 SER A C 1
ATOM 729 O O . SER A 1 88 ? -8.251 -8.993 1.977 1.00 98.25 88 SER A O 1
ATOM 731 N N . GLU A 1 89 ? -9.063 -8.332 3.959 1.00 98.56 89 GLU A N 1
ATOM 732 C CA . GLU A 1 89 ? -10.473 -8.403 3.569 1.00 98.56 89 GLU A CA 1
ATOM 733 C C . GLU A 1 89 ? -10.796 -7.426 2.436 1.00 98.56 89 GLU A C 1
ATOM 735 O O . GLU A 1 89 ? -11.356 -7.830 1.412 1.00 98.56 89 GLU A O 1
ATOM 740 N N . LEU A 1 90 ? -10.390 -6.165 2.581 1.00 98.69 90 LEU A N 1
ATOM 741 C CA . LEU A 1 90 ? -10.632 -5.137 1.575 1.00 98.69 90 LEU A CA 1
ATOM 742 C C . LEU A 1 90 ? -9.841 -5.386 0.286 1.00 98.69 90 LEU A C 1
ATOM 744 O O . LEU A 1 90 ? -10.376 -5.178 -0.802 1.00 98.69 90 LEU A O 1
ATOM 748 N N . ALA A 1 91 ? -8.613 -5.903 0.379 1.00 98.50 91 ALA A N 1
ATOM 749 C CA . ALA A 1 91 ? -7.848 -6.321 -0.792 1.00 98.50 91 ALA A CA 1
ATOM 750 C C . ALA A 1 91 ? -8.634 -7.344 -1.624 1.00 98.50 91 ALA A C 1
ATOM 752 O O . ALA A 1 91 ? -8.848 -7.130 -2.818 1.00 98.50 91 ALA A O 1
ATOM 753 N N . ARG A 1 92 ? -9.166 -8.396 -0.982 1.00 98.38 92 ARG A N 1
ATOM 754 C CA . ARG A 1 92 ? -10.016 -9.394 -1.655 1.00 98.38 92 ARG A CA 1
ATOM 755 C C . ARG A 1 92 ? -11.276 -8.766 -2.244 1.00 98.38 92 ARG A C 1
ATOM 757 O O . ARG A 1 92 ? -11.585 -9.022 -3.404 1.00 98.38 92 ARG A O 1
ATOM 764 N N . LYS A 1 93 ? -11.972 -7.916 -1.479 1.00 98.50 93 LYS A N 1
ATOM 765 C CA . LYS A 1 93 ? -13.192 -7.214 -1.920 1.00 98.50 93 LYS A CA 1
ATOM 766 C C . LYS A 1 93 ? -12.970 -6.416 -3.210 1.00 98.50 93 LYS A C 1
ATOM 768 O O . LYS A 1 93 ? -13.836 -6.413 -4.079 1.00 98.50 93 LYS A O 1
ATOM 773 N N . TYR A 1 94 ? -11.818 -5.761 -3.348 1.00 98.31 94 TYR A N 1
ATOM 774 C CA . TYR A 1 94 ? -11.482 -4.930 -4.510 1.00 98.31 94 TYR A CA 1
ATOM 775 C C . TYR A 1 94 ? -10.676 -5.656 -5.603 1.00 98.31 94 TYR A C 1
ATOM 777 O O . TYR A 1 94 ? -10.280 -5.037 -6.600 1.00 98.31 94 TYR A O 1
ATOM 785 N N . GLY A 1 95 ? -10.459 -6.966 -5.452 1.00 98.12 95 GLY A N 1
ATOM 786 C CA . GLY A 1 95 ? -9.706 -7.779 -6.407 1.00 98.12 95 GLY A CA 1
ATOM 787 C C . GLY A 1 95 ? -8.231 -7.381 -6.498 1.00 98.12 95 GLY A C 1
ATOM 788 O O . GLY A 1 95 ? -7.683 -7.316 -7.597 1.00 98.12 95 GLY A O 1
ATOM 789 N N . LEU A 1 96 ? -7.620 -7.042 -5.362 1.00 98.44 96 LEU A N 1
ATOM 790 C CA . LEU A 1 96 ? -6.188 -6.794 -5.207 1.00 98.44 96 LEU A CA 1
ATOM 791 C C . LEU A 1 96 ? -5.524 -7.961 -4.472 1.00 98.44 96 LEU A C 1
ATOM 793 O O . LEU A 1 96 ? -6.165 -8.699 -3.719 1.00 98.44 96 LEU A O 1
ATOM 797 N N . ILE A 1 97 ? -4.217 -8.096 -4.660 1.00 98.06 97 ILE A N 1
ATOM 798 C CA . ILE A 1 97 ? -3.398 -9.054 -3.928 1.00 98.06 97 ILE A CA 1
ATOM 799 C C . ILE A 1 97 ? -2.849 -8.363 -2.682 1.00 98.06 97 ILE A C 1
ATOM 801 O O . ILE A 1 97 ? -2.326 -7.253 -2.749 1.00 98.06 97 ILE A O 1
ATOM 805 N N . TRP A 1 98 ? -2.965 -9.036 -1.541 1.00 98.38 98 TRP A N 1
ATOM 806 C CA . TRP A 1 98 ? -2.373 -8.599 -0.282 1.00 98.38 98 TRP A CA 1
ATOM 807 C C . TRP A 1 98 ? -1.055 -9.333 -0.029 1.00 98.38 98 TRP A C 1
ATOM 809 O O . TRP A 1 98 ? -1.021 -10.566 -0.064 1.00 98.38 98 TRP A O 1
ATOM 819 N N . GLY A 1 99 ? 0.016 -8.593 0.263 1.00 96.69 99 GLY A N 1
ATOM 820 C CA . GLY A 1 99 ? 1.363 -9.144 0.451 1.00 96.69 99 GLY A CA 1
ATOM 821 C C . GLY A 1 99 ? 1.514 -10.043 1.682 1.00 96.69 99 GLY A C 1
ATOM 822 O O . GLY A 1 99 ? 2.446 -10.842 1.765 1.00 96.69 99 GLY A O 1
ATOM 823 N N . GLY A 1 100 ? 0.547 -10.027 2.604 1.00 95.38 100 GLY A N 1
ATOM 824 C CA . GLY A 1 100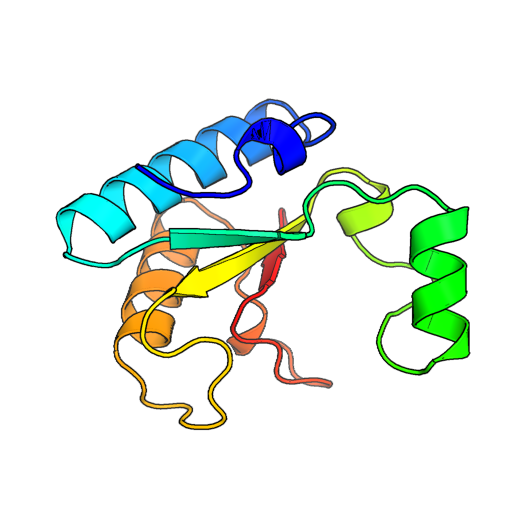 ? 0.472 -11.020 3.676 1.00 95.38 100 GLY A CA 1
ATOM 825 C C . GLY A 1 100 ? 0.221 -12.455 3.185 1.00 95.38 100 GLY A C 1
ATOM 826 O O . GLY A 1 100 ? 0.505 -13.397 3.922 1.00 95.38 100 GLY A O 1
ATOM 827 N N . ASN A 1 101 ? -0.249 -12.634 1.943 1.00 93.88 101 ASN A N 1
ATOM 828 C CA . ASN A 1 101 ? -0.467 -13.944 1.314 1.00 93.88 101 ASN A CA 1
ATOM 829 C C . ASN A 1 101 ? 0.753 -14.464 0.529 1.00 93.88 101 ASN A C 1
ATOM 831 O O . ASN A 1 101 ? 0.707 -15.566 -0.026 1.00 93.88 101 ASN A O 1
ATOM 835 N N . PHE A 1 102 ? 1.832 -13.687 0.422 1.00 92.94 102 PHE A N 1
ATOM 836 C CA . PHE A 1 102 ? 3.029 -14.104 -0.302 1.00 92.94 102 PHE A CA 1
ATOM 837 C C . PHE A 1 102 ? 3.729 -15.272 0.403 1.00 92.94 102 PHE A C 1
ATOM 839 O O . PHE A 1 102 ? 3.922 -15.272 1.617 1.00 92.94 102 PHE A O 1
ATOM 846 N N . ARG A 1 103 ? 4.153 -16.275 -0.378 1.00 88.19 103 ARG A N 1
ATOM 847 C CA . ARG A 1 103 ? 4.778 -17.501 0.152 1.00 88.19 103 ARG A CA 1
ATOM 848 C C . ARG A 1 103 ? 6.231 -17.310 0.587 1.00 88.19 103 ARG A C 1
ATOM 850 O O . ARG A 1 103 ? 6.670 -17.957 1.528 1.00 88.19 103 ARG A O 1
ATOM 857 N N . SER A 1 104 ? 6.981 -16.465 -0.120 1.00 83.38 104 SER A N 1
ATOM 858 C CA . SER A 1 104 ? 8.430 -16.299 0.067 1.00 83.38 104 SER A CA 1
ATOM 859 C C . SER A 1 104 ? 8.802 -15.182 1.041 1.00 83.38 104 SER A C 1
ATOM 861 O O . SER A 1 104 ? 9.869 -15.231 1.646 1.00 83.38 104 SER A O 1
ATOM 863 N N . ARG A 1 105 ? 7.943 -14.172 1.200 1.00 86.38 105 ARG A N 1
ATOM 864 C CA . ARG A 1 105 ? 8.171 -13.031 2.089 1.00 86.38 105 ARG A CA 1
ATOM 865 C C . ARG A 1 105 ? 6.841 -12.496 2.578 1.00 86.38 105 ARG A C 1
ATOM 867 O O . ARG A 1 105 ? 6.040 -12.048 1.773 1.00 86.38 105 ARG A O 1
ATOM 874 N N . TRP A 1 106 ? 6.638 -12.498 3.887 1.00 93.19 106 TRP A N 1
ATOM 875 C CA . TRP A 1 106 ? 5.457 -11.889 4.483 1.00 93.19 106 TRP A CA 1
ATOM 876 C C . TRP A 1 106 ? 5.581 -10.361 4.436 1.00 93.19 106 TRP A C 1
ATOM 878 O O . TRP A 1 106 ? 6.486 -9.805 5.058 1.00 93.19 106 TRP A O 1
ATOM 888 N N . ASP A 1 107 ? 4.700 -9.701 3.680 1.00 94.50 107 ASP A N 1
ATOM 889 C CA . ASP A 1 107 ? 4.694 -8.243 3.509 1.00 94.50 107 ASP A CA 1
ATOM 890 C C . ASP A 1 107 ? 3.286 -7.663 3.751 1.00 94.50 107 ASP A C 1
ATOM 892 O O . ASP A 1 107 ? 2.514 -7.422 2.821 1.00 94.50 107 ASP A O 1
ATOM 896 N N . PRO A 1 108 ? 2.870 -7.527 5.019 1.00 96.06 108 PRO A N 1
ATOM 897 C CA . PRO A 1 108 ? 1.471 -7.297 5.366 1.00 96.06 108 PRO A CA 1
ATOM 898 C C . PRO A 1 108 ? 0.986 -5.861 5.122 1.00 96.06 108 PRO A C 1
ATOM 900 O O . PRO A 1 108 ? -0.223 -5.632 5.167 1.00 96.06 108 PRO A O 1
ATOM 903 N N . CYS A 1 109 ? 1.873 -4.892 4.877 1.00 96.94 109 CYS A N 1
ATOM 904 C CA . CYS A 1 109 ? 1.462 -3.539 4.480 1.00 96.94 109 CYS A CA 1
ATOM 905 C C . CYS A 1 109 ? 1.211 -3.407 2.973 1.00 96.94 109 CYS A C 1
ATOM 907 O O . CYS A 1 109 ? 0.574 -2.439 2.556 1.00 96.94 109 CYS A O 1
ATOM 909 N N . HIS A 1 110 ? 1.692 -4.368 2.181 1.00 97.94 110 HIS A N 1
ATOM 910 C CA . HIS A 1 110 ? 1.712 -4.302 0.726 1.00 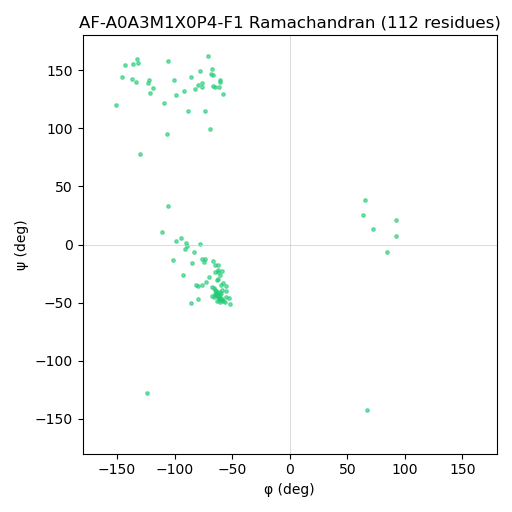97.94 110 HIS A CA 1
ATOM 911 C C . HIS A 1 110 ? 0.376 -4.710 0.107 1.00 97.94 110 HIS A C 1
ATOM 913 O O . HIS A 1 110 ? -0.207 -5.752 0.435 1.00 97.94 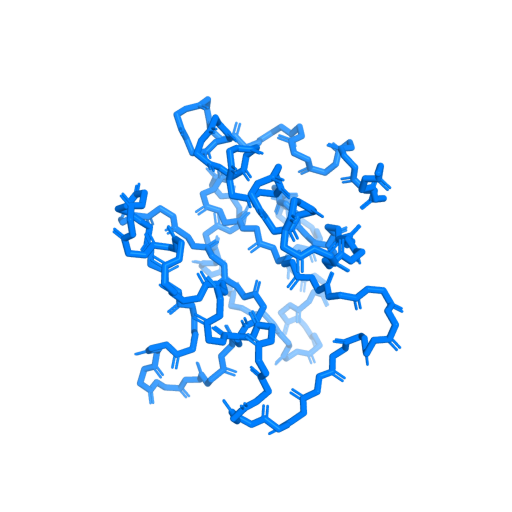110 HIS A O 1
ATOM 919 N N . LEU A 1 111 ? -0.081 -3.908 -0.848 1.00 98.44 111 LEU A N 1
ATOM 920 C CA . LEU A 1 111 ? -1.146 -4.236 -1.787 1.00 98.44 111 LEU A CA 1
ATOM 921 C C . LEU A 1 111 ? -0.622 -4.096 -3.209 1.00 98.44 111 LEU A C 1
ATOM 923 O O . LEU A 1 111 ? 0.030 -3.104 -3.528 1.00 98.44 111 LEU A O 1
ATOM 927 N N . GLU A 1 112 ? -0.988 -5.025 -4.087 1.00 98.25 112 GLU A N 1
ATOM 928 C CA . GLU A 1 112 ? -0.684 -4.918 -5.511 1.00 98.25 112 GLU A CA 1
ATOM 929 C C . GLU A 1 112 ? -1.850 -5.297 -6.420 1.00 98.25 112 GLU A C 1
ATOM 931 O O . GLU A 1 112 ? -2.759 -6.047 -6.055 1.00 98.25 112 GLU A O 1
ATOM 936 N N . ALA A 1 113 ? -1.819 -4.745 -7.631 1.00 97.19 113 ALA A N 1
ATOM 937 C CA . ALA A 1 113 ? -2.668 -5.198 -8.718 1.00 97.19 113 ALA A CA 1
ATOM 938 C C . ALA A 1 113 ? -2.270 -6.628 -9.148 1.00 97.19 113 ALA A C 1
ATOM 940 O O . ALA A 1 113 ? -1.071 -6.941 -9.128 1.00 97.19 113 ALA A O 1
ATOM 941 N N . PRO A 1 114 ? -3.245 -7.459 -9.567 1.00 92.75 114 PRO A N 1
ATOM 942 C CA . PRO A 1 114 ? -2.991 -8.812 -10.057 1.00 92.75 114 PRO A CA 1
ATOM 943 C C . PRO A 1 114 ? -1.975 -8.866 -11.214 1.00 92.75 114 PRO A C 1
ATOM 945 O O . PRO A 1 114 ? -1.841 -7.880 -11.981 1.00 92.75 114 PRO A O 1
#

Solvent-accessible surface area (backbone atoms only — not comparable to full-atom values): 6300 Å² total; per-residue (Å²): 135,62,46,47,66,74,38,55,54,70,29,39,67,74,53,37,56,47,50,53,52,47,52,52,53,42,41,74,73,70,47,49,48,29,45,79,42,23,38,39,55,70,68,61,42,48,60,32,32,77,69,71,77,44,58,95,83,41,49,24,66,70,12,36,25,39,29,49,35,40,65,86,72,44,83,73,88,60,84,82,39,64,70,48,53,54,49,45,52,46,24,55,76,67,66,33,44,40,27,57,73,42,88,92,56,78,34,67,43,35,37,28,60,121

Mean predicted aligned error: 2.47 Å

Radius of gyration: 13.16 Å; Cα contacts (8 Å, |Δi|>4): 181; chains: 1; bounding box: 36×30×28 Å